Protein AF-A0A2V8JZU6-F1 (afdb_monomer_lite)

Foldseek 3Di:
DDDCDPVNVVVVVVVVCVVCNPVVVVVVVVVVVVVVVCVVCVVVVNPPPPDDDPDDDDDPDDDD

pLDDT: mean 79.36, std 16.52, range [49.59, 95.75]

Secondary structure (DSSP, 8-state):
-----HHHHHHHHHHHHHHH-TTHHHHHHHHHHHHHHHHHHHHHT------------S--PPP-

Sequence (64 aa):
MGQLGLPELIIIGIIALLIFGPKKLPDLGAGLGKAIRDFKGAMSGDTSDEKKKEEKKEEPQPSK

Structure (mmCIF, N/CA/C/O backbone):
data_AF-A0A2V8JZU6-F1
#
_entry.id   AF-A0A2V8JZU6-F1
#
loop_
_atom_site.group_PDB
_atom_site.id
_atom_site.type_symbol
_atom_site.label_atom_id
_atom_site.label_alt_id
_atom_site.label_comp_id
_atom_site.label_asym_id
_atom_site.label_entity_id
_atom_site.label_seq_id
_atom_site.pdbx_PDB_ins_code
_atom_site.Cartn_x
_atom_site.Cartn_y
_atom_site.Cartn_z
_atom_site.occupancy
_atom_site.B_iso_or_equiv
_atom_site.auth_seq_id
_atom_site.auth_comp_id
_atom_site.auth_asym_id
_atom_site.auth_atom_id
_atom_site.pdbx_PDB_model_num
ATOM 1 N N . MET A 1 1 ? 20.242 -19.913 -6.125 1.00 57.16 1 MET A N 1
ATOM 2 C CA . MET A 1 1 ? 18.769 -19.971 -6.030 1.00 57.16 1 MET A CA 1
ATOM 3 C C . MET A 1 1 ? 18.286 -18.546 -5.847 1.00 57.16 1 MET A C 1
ATOM 5 O O . MET A 1 1 ? 18.702 -17.916 -4.884 1.00 57.16 1 MET A O 1
ATOM 9 N N . GLY A 1 2 ? 17.585 -18.002 -6.845 1.00 69.94 2 GLY A N 1
ATOM 10 C CA . GLY A 1 2 ? 17.236 -16.582 -6.908 1.00 69.94 2 GLY A CA 1
ATOM 11 C C . GLY A 1 2 ? 16.349 -16.190 -5.736 1.00 69.94 2 GLY A C 1
ATOM 12 O O . GLY A 1 2 ? 15.251 -16.719 -5.585 1.00 69.94 2 GLY A O 1
ATOM 13 N N . GLN A 1 3 ? 16.851 -15.304 -4.884 1.00 73.38 3 GLN A N 1
ATOM 14 C CA . GLN A 1 3 ? 16.014 -14.620 -3.913 1.00 73.38 3 GLN A CA 1
ATOM 15 C C . GLN A 1 3 ? 15.128 -13.686 -4.725 1.00 73.38 3 GLN A C 1
ATOM 17 O O . GLN A 1 3 ? 15.656 -12.903 -5.511 1.00 73.38 3 GLN A O 1
ATOM 22 N N . LEU A 1 4 ? 13.808 -13.816 -4.582 1.00 75.56 4 LEU A N 1
ATOM 23 C CA . LEU A 1 4 ? 12.862 -12.838 -5.110 1.00 75.56 4 LEU A CA 1
ATOM 24 C C . LEU A 1 4 ? 13.291 -11.472 -4.585 1.00 75.56 4 LEU A C 1
ATOM 26 O O . LEU A 1 4 ? 13.156 -11.184 -3.394 1.00 75.56 4 LEU A O 1
ATOM 30 N N . GLY A 1 5 ? 13.901 -10.684 -5.459 1.00 88.00 5 GLY A N 1
ATOM 31 C CA . GLY A 1 5 ? 14.413 -9.388 -5.102 1.00 88.00 5 GLY A CA 1
ATOM 32 C C . GLY A 1 5 ? 13.297 -8.357 -5.144 1.00 88.00 5 GLY A C 1
ATOM 33 O O . GLY A 1 5 ? 12.192 -8.579 -5.646 1.00 88.00 5 GLY A O 1
ATOM 34 N N . LEU A 1 6 ? 13.630 -7.165 -4.658 1.00 92.69 6 LEU A N 1
ATOM 35 C CA . LEU A 1 6 ? 12.841 -5.964 -4.921 1.00 92.69 6 LEU A CA 1
ATOM 36 C C . LEU A 1 6 ? 12.456 -5.793 -6.410 1.00 92.69 6 LEU A C 1
ATOM 38 O O . LEU A 1 6 ? 11.312 -5.409 -6.656 1.00 92.69 6 LEU A O 1
ATOM 42 N N . PRO A 1 7 ? 13.321 -6.097 -7.404 1.00 91.50 7 PRO A N 1
ATOM 43 C CA . PRO A 1 7 ? 12.973 -5.955 -8.819 1.00 91.50 7 PRO A CA 1
ATOM 44 C C . PRO A 1 7 ? 11.795 -6.835 -9.258 1.00 91.50 7 PRO A C 1
ATOM 46 O O . PRO A 1 7 ? 10.865 -6.334 -9.893 1.00 91.50 7 PRO A O 1
ATOM 49 N N . GLU A 1 8 ? 11.786 -8.120 -8.894 1.00 91.88 8 GLU A N 1
ATOM 50 C CA . GLU A 1 8 ? 10.691 -9.035 -9.232 1.00 91.88 8 GLU A CA 1
ATOM 51 C C . GLU A 1 8 ? 9.373 -8.603 -8.578 1.00 91.88 8 GLU A C 1
ATOM 53 O O . GLU A 1 8 ? 8.325 -8.620 -9.228 1.00 91.88 8 GLU A O 1
ATOM 58 N N . LEU A 1 9 ? 9.416 -8.149 -7.319 1.00 93.00 9 LEU A N 1
ATOM 59 C CA . LEU A 1 9 ? 8.232 -7.628 -6.627 1.00 93.00 9 LEU A CA 1
ATOM 60 C C . LEU A 1 9 ? 7.658 -6.380 -7.305 1.00 93.00 9 LEU A C 1
ATOM 62 O O . LEU A 1 9 ? 6.437 -6.252 -7.400 1.00 93.00 9 LEU A O 1
ATOM 66 N N . ILE A 1 10 ? 8.507 -5.478 -7.805 1.00 93.75 10 ILE A N 1
ATOM 67 C CA . ILE A 1 10 ? 8.058 -4.289 -8.542 1.00 93.75 10 ILE A CA 1
ATOM 68 C C . ILE A 1 10 ? 7.356 -4.696 -9.839 1.00 93.75 10 ILE A C 1
ATOM 70 O O . ILE A 1 10 ? 6.290 -4.163 -10.140 1.00 93.75 10 ILE A O 1
ATOM 74 N N . ILE A 1 11 ? 7.903 -5.661 -10.582 1.00 95.00 11 ILE A N 1
ATOM 75 C CA . ILE A 1 11 ? 7.289 -6.163 -11.821 1.00 95.00 11 ILE A CA 1
ATOM 76 C C . ILE A 1 11 ? 5.905 -6.759 -11.541 1.00 95.00 11 ILE A C 1
ATOM 78 O O . ILE A 1 11 ? 4.935 -6.414 -12.219 1.00 95.00 11 ILE A O 1
ATOM 82 N N . ILE A 1 12 ? 5.787 -7.598 -10.509 1.00 93.94 12 ILE A N 1
ATOM 83 C CA . ILE A 1 12 ? 4.500 -8.169 -10.087 1.00 93.94 12 ILE A CA 1
ATOM 84 C C . ILE A 1 12 ? 3.538 -7.055 -9.659 1.00 93.94 12 ILE A C 1
ATOM 86 O O . ILE A 1 12 ? 2.368 -7.063 -10.043 1.00 93.94 12 ILE A O 1
ATOM 90 N N . GLY A 1 13 ? 4.036 -6.066 -8.914 1.00 94.00 13 GLY A N 1
ATOM 91 C CA . GLY A 1 13 ? 3.277 -4.893 -8.496 1.00 94.00 13 GLY A CA 1
ATOM 92 C C . GLY A 1 13 ? 2.716 -4.106 -9.678 1.00 94.00 13 GLY A C 1
ATOM 93 O O . GLY A 1 13 ? 1.543 -3.747 -9.654 1.00 94.00 13 GLY A O 1
ATOM 94 N N . ILE A 1 14 ? 3.507 -3.893 -10.736 1.00 95.12 14 ILE A N 1
ATOM 95 C CA . ILE A 1 14 ? 3.063 -3.222 -11.967 1.00 95.12 14 ILE A CA 1
ATOM 96 C C . ILE A 1 14 ? 1.967 -4.029 -12.670 1.00 95.12 14 ILE A C 1
ATOM 98 O O . ILE A 1 14 ? 0.962 -3.455 -13.080 1.00 95.12 14 ILE A O 1
ATOM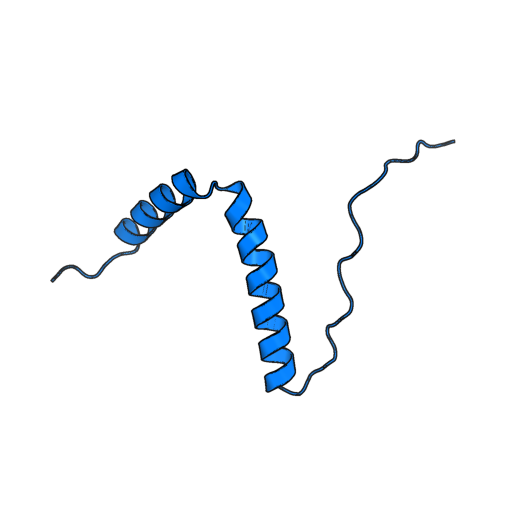 102 N N . ILE A 1 15 ? 2.105 -5.352 -12.780 1.00 95.75 15 ILE A N 1
ATOM 103 C CA . ILE A 1 15 ? 1.065 -6.197 -13.391 1.00 95.75 15 ILE A CA 1
ATOM 104 C C . ILE A 1 15 ? -0.230 -6.138 -12.570 1.00 95.75 15 ILE A C 1
ATOM 106 O O . ILE A 1 15 ? -1.309 -5.929 -13.125 1.00 95.75 15 ILE A O 1
ATOM 110 N N . ALA A 1 16 ? -0.136 -6.248 -11.244 1.00 94.50 16 ALA A N 1
ATOM 111 C CA . ALA A 1 16 ? -1.288 -6.114 -10.355 1.00 94.50 16 ALA A CA 1
ATOM 112 C C . ALA A 1 16 ? -1.938 -4.723 -10.478 1.00 94.50 16 ALA A C 1
ATOM 114 O O . ALA A 1 16 ? -3.159 -4.605 -10.529 1.00 94.50 16 ALA A O 1
ATOM 115 N N . LEU A 1 17 ? -1.129 -3.671 -10.597 1.00 94.12 17 LEU A N 1
ATOM 116 C CA . LEU A 1 17 ? -1.554 -2.296 -10.852 1.00 94.12 17 LEU A CA 1
ATOM 117 C C . LEU A 1 17 ? -2.278 -2.121 -12.189 1.00 94.12 17 LEU A C 1
ATOM 119 O O . LEU A 1 17 ? -3.174 -1.289 -12.264 1.00 94.12 17 LEU A O 1
ATOM 123 N N . LEU A 1 18 ? -1.919 -2.870 -13.232 1.00 94.69 18 LEU A N 1
ATOM 124 C CA . LEU A 1 18 ? -2.640 -2.838 -14.508 1.00 94.69 1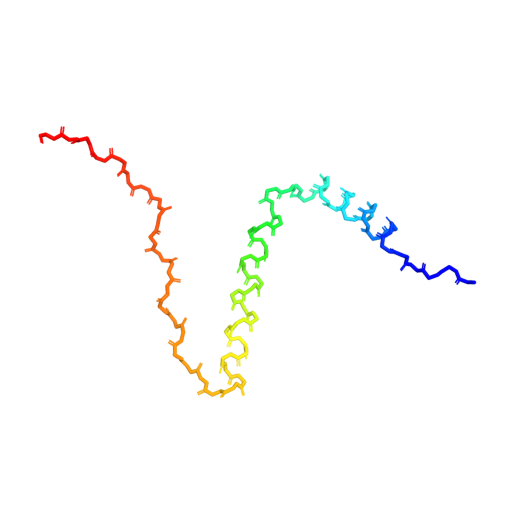8 LEU A CA 1
ATOM 125 C C . LEU A 1 18 ? -4.021 -3.495 -14.395 1.00 94.69 18 LEU A C 1
ATOM 127 O O . LEU A 1 18 ? -4.976 -2.998 -14.986 1.00 94.69 18 LEU A O 1
ATOM 131 N N . ILE A 1 19 ? -4.139 -4.569 -13.609 1.00 94.44 19 ILE A N 1
ATOM 132 C CA . ILE A 1 19 ? -5.406 -5.285 -13.390 1.00 94.44 19 ILE A CA 1
ATOM 133 C C . ILE A 1 19 ? -6.337 -4.488 -12.466 1.00 94.44 19 ILE A C 1
ATOM 135 O O . ILE A 1 19 ? -7.503 -4.269 -12.784 1.00 94.44 19 ILE A O 1
ATOM 139 N N . PHE A 1 20 ? -5.831 -4.051 -11.312 1.00 91.94 20 PHE A N 1
ATOM 140 C CA . PHE A 1 20 ? -6.628 -3.370 -10.287 1.00 91.94 20 PHE A CA 1
ATOM 141 C C . PHE A 1 20 ? -6.697 -1.850 -10.483 1.00 91.94 20 PHE A C 1
ATOM 143 O O . PHE A 1 20 ? -7.639 -1.204 -10.025 1.00 91.94 20 PHE A O 1
ATOM 150 N N . GLY A 1 21 ? -5.717 -1.261 -11.164 1.00 90.56 21 GLY A N 1
ATOM 151 C CA . GLY A 1 21 ? -5.572 0.181 -11.345 1.00 90.56 21 GLY A CA 1
ATOM 152 C C . GLY A 1 21 ? -4.860 0.876 -10.167 1.00 90.56 21 GLY A C 1
ATOM 153 O O . GLY A 1 21 ? -5.171 0.612 -9.002 1.00 90.56 21 GLY A O 1
ATOM 154 N N . PRO A 1 22 ? -3.985 1.873 -10.419 1.00 87.75 22 PRO A N 1
ATOM 155 C CA . PRO A 1 22 ? -3.283 2.624 -9.364 1.00 87.75 22 PRO A CA 1
ATOM 156 C C . PRO A 1 22 ? -4.211 3.398 -8.433 1.00 87.75 22 PRO A C 1
ATOM 158 O O . PRO A 1 22 ? -3.864 3.656 -7.285 1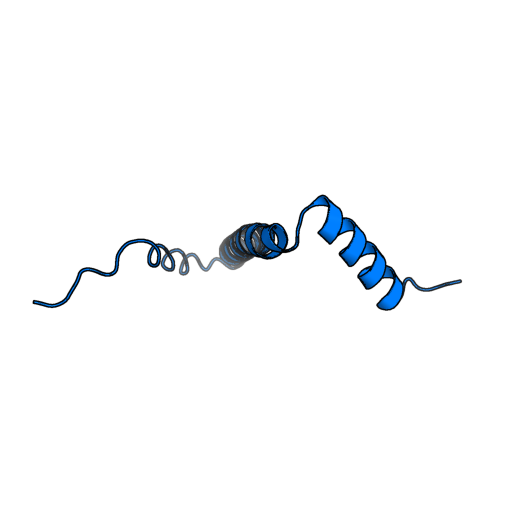.00 87.75 22 PRO A O 1
ATOM 161 N N . LYS A 1 23 ? -5.414 3.741 -8.899 1.00 89.88 23 LYS A N 1
ATOM 162 C CA . LYS A 1 23 ? -6.421 4.437 -8.092 1.00 89.88 23 LYS A CA 1
ATOM 163 C C . LYS A 1 23 ? -7.057 3.548 -7.018 1.00 89.88 23 LYS A C 1
ATOM 165 O O . LYS A 1 23 ? -7.616 4.089 -6.072 1.00 89.88 23 LYS A O 1
ATOM 170 N N . LYS A 1 24 ? -6.985 2.216 -7.146 1.00 88.50 24 LYS A N 1
ATOM 171 C CA . LYS A 1 24 ? -7.573 1.274 -6.177 1.00 88.50 24 LYS A CA 1
ATOM 172 C C . LYS A 1 24 ? -6.630 0.912 -5.031 1.00 88.50 24 LYS A C 1
ATOM 174 O O . LYS A 1 24 ? -7.108 0.608 -3.946 1.00 88.50 24 LYS A O 1
ATOM 179 N N . LEU A 1 25 ? -5.315 1.021 -5.223 1.00 90.44 25 LEU A N 1
ATOM 180 C CA . LEU A 1 25 ? -4.328 0.840 -4.150 1.00 90.44 25 LEU A CA 1
ATOM 181 C C . LEU A 1 25 ? -4.542 1.747 -2.924 1.00 90.44 25 LEU A C 1
ATOM 183 O O . LEU A 1 25 ? -4.539 1.214 -1.817 1.00 90.44 25 LEU A O 1
ATOM 187 N N . PRO A 1 26 ? -4.725 3.078 -3.057 1.00 87.94 26 PRO A N 1
ATOM 188 C CA . PRO A 1 26 ? -4.924 3.940 -1.892 1.00 87.94 26 PRO A CA 1
ATOM 189 C C . PRO A 1 26 ? -6.249 3.662 -1.172 1.00 87.94 26 PRO A C 1
ATOM 191 O O . PRO A 1 26 ? -6.310 3.798 0.044 1.00 87.94 26 PRO A O 1
ATOM 194 N N . ASP A 1 27 ? -7.285 3.244 -1.901 1.00 90.62 27 ASP A N 1
ATOM 195 C CA . ASP A 1 27 ? -8.595 2.885 -1.348 1.00 90.62 27 ASP A CA 1
ATOM 196 C C . ASP A 1 27 ? -8.514 1.588 -0.521 1.00 90.62 27 ASP A C 1
ATOM 198 O O . ASP A 1 27 ? -8.866 1.567 0.659 1.00 90.62 27 ASP A O 1
ATOM 202 N N . LEU A 1 28 ? -7.904 0.542 -1.096 1.00 90.88 28 LEU A N 1
ATOM 203 C CA . LEU A 1 28 ? -7.607 -0.718 -0.406 1.00 90.88 28 LEU A CA 1
ATOM 204 C C . LEU A 1 28 ? -6.676 -0.508 0.796 1.00 90.88 28 LEU A C 1
ATOM 206 O O . LEU A 1 28 ? -6.904 -1.072 1.864 1.00 90.88 28 LEU A O 1
ATOM 210 N N . GLY A 1 29 ? -5.644 0.325 0.644 1.00 92.25 29 GLY A N 1
ATOM 211 C CA . GLY A 1 29 ? -4.704 0.659 1.711 1.00 92.25 29 GLY A CA 1
ATOM 212 C C . GLY A 1 29 ? -5.348 1.450 2.850 1.00 92.25 29 GLY A C 1
ATOM 213 O O . GLY A 1 29 ? -5.037 1.197 4.010 1.00 92.25 29 GLY A O 1
ATOM 214 N N . ALA A 1 30 ? -6.275 2.366 2.553 1.00 92.56 30 ALA A N 1
ATOM 215 C CA . ALA A 1 30 ? -7.027 3.090 3.575 1.00 92.56 30 ALA A CA 1
ATOM 216 C C . ALA A 1 30 ? -7.939 2.150 4.377 1.00 92.56 30 ALA A C 1
ATOM 218 O O .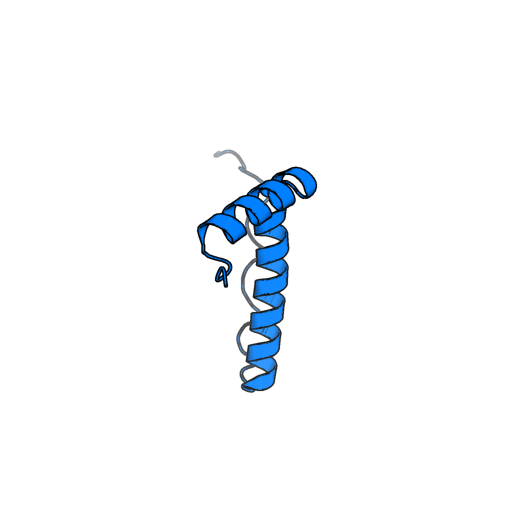 ALA A 1 30 ? -7.961 2.231 5.605 1.00 92.56 30 ALA A O 1
ATOM 219 N N . GLY A 1 31 ? -8.637 1.229 3.702 1.00 93.75 31 GLY A N 1
ATOM 220 C CA . GLY A 1 31 ? -9.474 0.219 4.355 1.00 93.75 31 GLY A CA 1
ATOM 221 C C . GLY A 1 31 ? -8.666 -0.752 5.219 1.00 93.75 31 GLY A C 1
ATOM 222 O O . GLY A 1 31 ? -8.966 -0.925 6.400 1.00 93.75 31 GLY A O 1
ATOM 223 N N . LEU A 1 32 ? -7.593 -1.328 4.666 1.00 94.69 32 LEU A N 1
ATOM 224 C CA . LEU A 1 32 ? -6.687 -2.217 5.402 1.00 94.69 32 LEU A CA 1
ATOM 225 C C . LEU A 1 32 ? -5.986 -1.498 6.556 1.00 94.69 32 LEU A C 1
ATOM 227 O O . LEU A 1 32 ? -5.879 -2.051 7.643 1.00 94.69 32 LEU A O 1
ATOM 231 N N . GLY A 1 33 ? -5.534 -0.261 6.351 1.00 92.50 33 GLY A N 1
ATOM 232 C CA . GLY A 1 33 ? -4.885 0.535 7.388 1.00 92.50 33 GLY A CA 1
ATOM 233 C C . GLY A 1 33 ? -5.822 0.837 8.554 1.00 92.50 33 GLY A C 1
ATOM 234 O O . GLY A 1 33 ? -5.408 0.727 9.707 1.00 92.5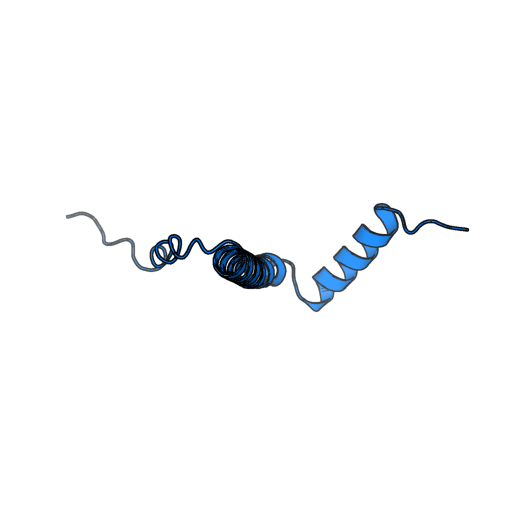0 33 GLY A O 1
ATOM 235 N N . LYS A 1 34 ? -7.093 1.147 8.264 1.00 91.44 34 LYS A N 1
ATOM 236 C CA . LYS A 1 34 ? -8.125 1.315 9.290 1.00 91.44 34 LYS A CA 1
ATOM 237 C C . LYS A 1 34 ? -8.351 0.007 10.052 1.00 91.44 34 LYS A C 1
ATOM 239 O O . LYS A 1 34 ? -8.216 -0.002 11.266 1.00 91.44 34 LYS A O 1
ATOM 244 N N . ALA A 1 35 ? -8.544 -1.107 9.345 1.00 93.50 35 ALA A N 1
ATOM 245 C CA . ALA A 1 35 ? -8.727 -2.420 9.964 1.00 93.50 35 ALA A CA 1
ATOM 246 C C . ALA A 1 35 ? -7.532 -2.851 10.835 1.00 93.50 35 ALA A C 1
ATOM 248 O O . ALA A 1 35 ? -7.727 -3.351 11.937 1.00 93.50 35 ALA A O 1
ATOM 249 N N . ILE A 1 36 ? -6.294 -2.629 10.382 1.00 93.50 36 ILE A N 1
ATOM 250 C CA . ILE A 1 36 ? -5.080 -2.932 11.158 1.00 93.50 36 ILE A CA 1
ATOM 251 C C . ILE A 1 36 ? -4.994 -2.041 12.401 1.00 93.50 36 ILE A C 1
ATOM 253 O O . ILE A 1 36 ? -4.604 -2.512 13.468 1.00 93.50 36 ILE A O 1
ATOM 257 N N . ARG A 1 37 ? -5.343 -0.757 12.276 1.00 89.50 37 ARG A N 1
ATOM 258 C CA . ARG A 1 37 ? -5.346 0.195 13.391 1.00 89.50 37 ARG A CA 1
ATOM 259 C C . ARG A 1 37 ? -6.403 -0.166 14.432 1.00 89.50 37 ARG A C 1
ATOM 261 O O . ARG A 1 37 ? -6.069 -0.207 15.611 1.00 89.50 37 ARG A O 1
ATOM 268 N N . ASP A 1 38 ? -7.609 -0.512 13.994 1.00 88.81 38 ASP A N 1
ATOM 269 C CA . ASP A 1 38 ? -8.706 -0.952 14.859 1.00 88.81 38 ASP A CA 1
ATOM 270 C C . ASP A 1 38 ? -8.356 -2.284 15.546 1.00 88.81 38 ASP A C 1
ATOM 272 O O . ASP A 1 38 ? -8.499 -2.423 16.760 1.00 88.81 38 ASP A O 1
ATOM 276 N N . PHE A 1 39 ? -7.792 -3.241 14.799 1.00 91.81 39 PHE A N 1
ATOM 277 C CA . PHE A 1 39 ? -7.319 -4.521 15.336 1.00 91.81 39 PHE A CA 1
ATOM 278 C C . PHE A 1 39 ? -6.220 -4.333 16.385 1.00 91.81 39 PHE A C 1
ATOM 280 O O . PHE A 1 39 ? -6.234 -4.974 17.437 1.00 91.81 39 PHE A O 1
ATOM 287 N N . LYS A 1 40 ? -5.275 -3.421 16.129 1.00 88.62 40 LYS A N 1
ATOM 288 C CA . LYS A 1 40 ? -4.205 -3.107 17.074 1.00 88.62 40 LYS A CA 1
ATOM 289 C C . LYS A 1 40 ? -4.723 -2.376 18.314 1.00 88.62 40 LYS A C 1
ATOM 291 O O . LYS A 1 40 ? -4.293 -2.718 19.409 1.00 88.62 40 LYS A O 1
ATOM 296 N N . GLY A 1 41 ? -5.662 -1.440 18.165 1.00 88.31 41 GLY A N 1
ATOM 297 C CA . GLY A 1 41 ? -6.326 -0.772 19.290 1.00 88.31 41 GLY A CA 1
ATOM 298 C C . GLY A 1 41 ? -7.054 -1.767 20.197 1.00 88.31 41 GLY A C 1
ATOM 299 O O . GLY A 1 41 ? -6.843 -1.766 21.408 1.00 88.31 41 GLY A O 1
ATOM 300 N N . ALA A 1 42 ? -7.799 -2.704 19.602 1.00 85.75 42 ALA A N 1
ATOM 301 C CA . ALA A 1 42 ? -8.487 -3.770 20.329 1.00 85.75 42 ALA A CA 1
ATOM 302 C C . ALA A 1 42 ? -7.521 -4.721 21.061 1.00 85.75 42 ALA A C 1
ATOM 304 O O . ALA A 1 42 ? -7.788 -5.114 22.194 1.00 85.75 42 ALA A O 1
ATOM 305 N N . MET A 1 43 ? -6.382 -5.068 20.448 1.00 87.75 43 MET A N 1
ATOM 306 C CA . MET A 1 43 ? -5.353 -5.897 21.090 1.00 87.75 43 MET A CA 1
ATOM 307 C C . MET A 1 43 ? -4.587 -5.173 22.201 1.00 87.75 43 MET A C 1
ATOM 309 O O . MET A 1 43 ? -4.148 -5.814 23.153 1.00 87.75 43 MET A O 1
ATOM 313 N N . SER A 1 44 ? -4.390 -3.859 22.083 1.00 84.19 44 SER A N 1
ATOM 314 C CA . SER A 1 44 ? -3.662 -3.055 23.071 1.00 84.19 44 SER A CA 1
ATOM 315 C C . SER A 1 44 ? -4.551 -2.481 24.181 1.00 84.19 44 SER A C 1
ATOM 317 O O . SER A 1 44 ? -4.020 -1.880 25.109 1.00 84.19 44 SER A O 1
ATOM 319 N N . GLY A 1 45 ? -5.873 -2.689 24.125 1.00 70.62 45 GLY A N 1
ATOM 320 C CA . GLY A 1 45 ? -6.828 -2.166 25.112 1.00 70.62 45 GLY A CA 1
ATOM 321 C C . GLY A 1 45 ? -7.058 -0.652 25.021 1.00 70.62 45 GLY A C 1
ATOM 322 O O . GLY A 1 45 ? -7.644 -0.068 25.929 1.00 70.62 45 GLY A O 1
ATOM 323 N N . ASP A 1 46 ? -6.606 -0.021 23.934 1.00 64.94 46 ASP A N 1
ATOM 324 C CA . ASP A 1 46 ? -6.669 1.422 23.711 1.00 64.94 46 ASP A CA 1
ATOM 325 C C . ASP A 1 46 ? -7.819 1.726 22.732 1.00 64.94 46 ASP A C 1
ATOM 327 O O . ASP A 1 46 ? -7.654 1.746 21.512 1.00 64.94 46 ASP A O 1
ATOM 331 N N . THR A 1 47 ? -9.029 1.908 23.272 1.00 59.59 47 THR A N 1
ATOM 332 C CA . THR A 1 47 ? -10.273 2.203 22.517 1.00 59.59 47 THR A CA 1
ATOM 333 C C . THR A 1 47 ? -10.381 3.689 22.109 1.00 59.59 47 THR A C 1
ATOM 335 O O . THR A 1 47 ? -11.455 4.204 21.816 1.00 59.59 47 THR A O 1
ATOM 338 N N . SER A 1 48 ? -9.277 4.437 22.095 1.00 57.34 48 SER A N 1
ATOM 339 C CA . SER A 1 48 ? -9.321 5.910 22.074 1.00 57.34 48 SER A CA 1
ATOM 340 C C . SER A 1 48 ? -9.434 6.559 20.683 1.00 57.34 48 SER A C 1
ATOM 342 O O . SER A 1 48 ? -9.534 7.781 20.594 1.00 57.34 48 SER A O 1
ATOM 344 N N . ASP A 1 49 ? -9.421 5.804 19.581 1.00 58.09 49 ASP A N 1
ATOM 345 C CA . ASP A 1 49 ? -9.083 6.363 18.257 1.00 58.09 49 ASP A CA 1
ATOM 346 C C . ASP A 1 49 ? -10.223 6.352 17.210 1.00 58.09 49 ASP A C 1
ATOM 348 O O . ASP A 1 49 ? -9.970 6.402 16.001 1.00 58.09 49 ASP A O 1
ATOM 352 N N . GLU A 1 50 ? -11.487 6.341 17.654 1.00 57.44 50 GLU A N 1
ATOM 353 C CA . GLU A 1 50 ? -12.681 6.280 16.783 1.00 57.44 50 GLU A CA 1
ATOM 354 C C . GLU A 1 50 ? -13.070 7.625 16.123 1.00 57.44 50 GLU A C 1
ATOM 356 O O . GLU A 1 50 ? -14.068 7.715 15.412 1.00 57.44 50 GLU A O 1
ATOM 361 N N . LYS A 1 51 ? -12.298 8.706 16.306 1.00 55.19 51 LYS A N 1
ATOM 362 C CA . LYS A 1 51 ? -12.745 10.054 15.910 1.00 55.19 51 LYS A CA 1
ATOM 363 C C . LYS 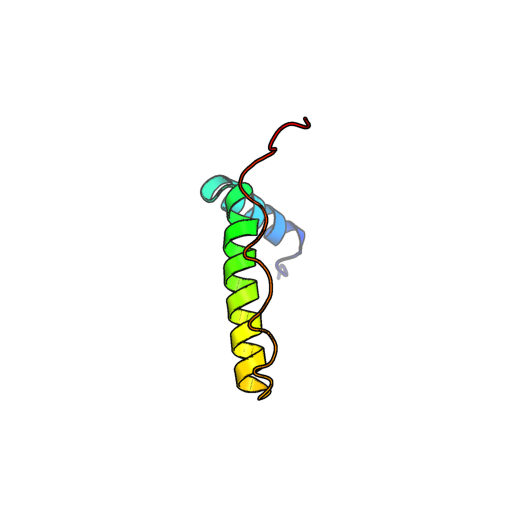A 1 51 ? -11.759 10.818 15.037 1.00 55.19 51 LYS A C 1
ATOM 365 O O . LYS A 1 51 ? -11.237 11.855 15.431 1.00 55.19 51 LYS A O 1
ATOM 370 N N . LYS A 1 52 ? -11.554 10.378 13.795 1.00 55.16 52 LYS A N 1
ATOM 371 C CA . LYS A 1 52 ? -11.193 11.328 12.733 1.00 55.16 52 LYS A CA 1
ATOM 372 C C . LYS A 1 52 ? -11.466 10.759 11.352 1.00 55.16 52 LYS A C 1
ATOM 374 O O . LYS A 1 52 ? -10.963 9.688 11.028 1.00 55.16 52 LYS A O 1
ATOM 379 N N . LYS A 1 53 ? -12.124 11.581 10.529 1.00 49.59 53 LYS A N 1
ATOM 380 C CA . LYS A 1 53 ? -12.167 11.557 9.056 1.00 49.59 53 LYS A CA 1
ATOM 381 C C . LYS A 1 53 ? -13.520 11.185 8.446 1.00 49.59 53 LYS A C 1
ATOM 383 O O . LYS A 1 53 ? -13.605 10.341 7.565 1.00 49.59 53 LYS A O 1
ATOM 388 N N . GLU A 1 54 ? -14.534 11.941 8.842 1.00 51.44 54 GLU A N 1
ATOM 389 C CA . GLU A 1 54 ? -15.645 12.302 7.964 1.00 51.44 54 GLU A CA 1
ATOM 390 C C . GLU A 1 54 ? -15.645 13.830 7.842 1.00 51.44 54 GLU A C 1
ATOM 392 O O . GLU A 1 54 ? -16.376 14.523 8.524 1.00 51.44 54 GLU A O 1
ATOM 397 N N . GLU A 1 55 ? -14.700 14.373 7.074 1.00 53.88 55 GLU A N 1
ATOM 398 C CA . GLU A 1 55 ? -14.795 15.741 6.552 1.00 53.88 55 GLU A CA 1
ATOM 399 C C . GLU A 1 55 ? -13.749 15.880 5.444 1.00 53.88 55 GLU A C 1
ATOM 401 O O . GLU A 1 55 ? -12.548 15.887 5.718 1.00 53.88 55 GLU A O 1
ATOM 406 N N . LYS A 1 56 ? -14.198 15.838 4.185 1.00 52.09 56 LYS A N 1
ATOM 407 C CA . LYS A 1 56 ? -13.654 16.566 3.020 1.00 52.09 56 LYS A CA 1
ATOM 408 C C . LYS A 1 56 ? -14.198 15.950 1.731 1.00 52.09 56 LYS A C 1
ATOM 410 O O . LYS A 1 56 ? -13.460 15.357 0.942 1.00 52.09 56 LYS A O 1
ATOM 415 N N . LYS A 1 57 ? -15.496 16.113 1.504 1.00 55.47 57 LYS A N 1
ATOM 416 C CA . LYS A 1 57 ? -16.080 16.170 0.165 1.00 55.47 57 LYS A CA 1
ATOM 417 C C . LYS A 1 57 ? -17.393 16.949 0.288 1.00 55.47 57 LYS A C 1
ATOM 419 O O . LYS A 1 57 ? -18.122 16.655 1.219 1.00 55.47 57 LYS A O 1
ATOM 424 N N . GLU A 1 58 ? -17.608 17.912 -0.618 1.00 52.00 58 GLU A N 1
ATOM 425 C CA . GLU A 1 58 ? -18.773 18.831 -0.729 1.00 52.00 58 GLU A CA 1
ATOM 426 C C . GLU A 1 58 ? -18.703 20.035 0.242 1.00 52.00 58 GLU A C 1
ATOM 428 O O . GLU A 1 58 ? -18.549 19.848 1.437 1.00 52.00 58 GLU A O 1
ATOM 433 N N . GLU A 1 59 ? -18.698 21.322 -0.131 1.00 52.62 59 GLU A N 1
ATOM 434 C CA . GLU A 1 59 ? -18.836 22.095 -1.380 1.00 52.62 59 GLU A CA 1
ATOM 435 C C . GLU A 1 59 ? -18.108 23.457 -1.199 1.00 52.62 59 GLU A C 1
ATOM 437 O O . GLU A 1 59 ? -18.072 23.980 -0.081 1.00 52.62 59 GLU A O 1
ATOM 442 N N . PRO A 1 60 ? -17.542 24.087 -2.250 1.00 60.75 60 PRO A N 1
ATOM 443 C CA . PRO A 1 60 ? -17.062 25.462 -2.165 1.00 60.75 60 PRO A CA 1
ATOM 444 C C . PRO A 1 60 ? -18.269 26.406 -2.237 1.00 60.75 60 PRO A C 1
ATOM 446 O O . PRO A 1 60 ? -18.713 26.769 -3.324 1.00 60.75 60 PRO A O 1
ATOM 449 N N . GLN A 1 61 ? -18.826 26.795 -1.090 1.00 51.88 61 GLN A N 1
ATOM 450 C CA . GLN A 1 61 ? -19.896 27.793 -1.071 1.00 51.88 61 GLN A CA 1
ATOM 451 C C . GLN A 1 61 ? -19.300 29.197 -1.295 1.00 51.88 61 GLN A C 1
ATOM 453 O O . GLN A 1 61 ? -18.378 29.590 -0.574 1.00 51.88 61 GLN A O 1
ATOM 458 N N . PRO A 1 62 ? -19.764 29.934 -2.321 1.00 71.25 62 PRO A N 1
ATOM 459 C CA . PRO A 1 62 ? -19.169 31.189 -2.750 1.00 71.25 62 PRO A CA 1
ATOM 460 C C . PRO A 1 62 ? -19.411 32.302 -1.732 1.00 71.25 62 PRO A C 1
ATOM 462 O O . PRO A 1 62 ? -20.492 32.443 -1.160 1.00 71.25 62 PRO A O 1
ATOM 465 N N . SER A 1 63 ? -18.358 33.096 -1.556 1.00 63.59 63 SER A N 1
ATOM 466 C CA . SER A 1 63 ? -18.301 34.326 -0.775 1.00 63.59 63 SER A CA 1
ATOM 467 C C . SER A 1 63 ? -19.461 35.262 -1.123 1.00 63.59 63 SER A C 1
ATOM 469 O O . SER A 1 63 ? -19.706 35.538 -2.299 1.00 63.59 63 SER A O 1
ATOM 471 N N . LYS A 1 64 ? -20.122 35.789 -0.094 1.00 50.00 64 LYS A N 1
ATOM 472 C CA . LYS A 1 64 ? -20.872 37.042 -0.168 1.00 50.00 64 LYS A CA 1
ATOM 473 C C . LYS A 1 64 ? -20.126 38.101 0.624 1.00 50.00 64 LYS A C 1
ATOM 475 O O . LYS A 1 64 ? -19.453 37.704 1.602 1.00 50.00 64 LYS A O 1
#

Radius of gyration: 19.0 Å; chains: 1; bounding box: 40×57×40 Å